Protein AF-A0A845FT85-F1 (afdb_monomer_lite)

Structure (mmCIF, N/CA/C/O backbone):
data_AF-A0A845FT85-F1
#
_entry.id   AF-A0A845FT85-F1
#
loop_
_atom_site.group_PDB
_atom_site.id
_atom_site.type_symbol
_atom_site.label_atom_id
_atom_site.label_alt_id
_atom_site.label_comp_id
_atom_site.label_asym_id
_atom_site.label_entity_id
_atom_site.label_seq_id
_atom_site.pdbx_PDB_ins_code
_atom_site.Cartn_x
_atom_site.Cartn_y
_atom_site.Cartn_z
_atom_site.occupancy
_atom_site.B_iso_or_equiv
_atom_site.auth_seq_id
_atom_site.auth_comp_id
_atom_site.auth_asym_id
_atom_site.auth_atom_id
_atom_site.pdbx_PDB_model_num
ATOM 1 N N . MET A 1 1 ? -8.563 2.461 32.418 1.00 58.47 1 MET A N 1
ATOM 2 C CA . MET A 1 1 ? -7.299 1.937 31.848 1.00 58.47 1 MET A CA 1
ATOM 3 C C . MET A 1 1 ? -7.488 1.559 30.377 1.00 58.47 1 MET A C 1
ATOM 5 O O . MET A 1 1 ? -6.599 1.816 29.573 1.00 58.47 1 MET A O 1
ATOM 9 N N . ASP A 1 2 ? -8.680 1.082 30.005 1.00 64.38 2 ASP A N 1
ATOM 10 C CA . ASP A 1 2 ? -9.027 0.646 28.642 1.00 64.38 2 ASP A CA 1
ATOM 11 C C . ASP A 1 2 ? -9.056 1.771 27.597 1.00 64.38 2 ASP A C 1
ATOM 13 O O . ASP A 1 2 ? -8.640 1.565 26.459 1.00 64.38 2 ASP A O 1
ATOM 17 N N . THR A 1 3 ? -9.427 2.997 27.983 1.00 73.50 3 THR A N 1
ATOM 18 C CA . THR A 1 3 ? -9.430 4.171 27.086 1.00 73.50 3 THR A CA 1
ATOM 19 C C . THR A 1 3 ? -8.034 4.555 26.588 1.00 73.50 3 THR A C 1
ATOM 21 O O . THR A 1 3 ? -7.868 4.944 25.433 1.00 73.50 3 THR A O 1
ATOM 24 N N . LEU A 1 4 ? -7.002 4.399 27.426 1.00 80.88 4 LEU A N 1
ATOM 25 C CA . LEU A 1 4 ? -5.611 4.662 27.044 1.00 80.88 4 LEU A CA 1
ATOM 26 C C . LEU A 1 4 ? -5.121 3.641 26.006 1.00 80.88 4 LEU A C 1
ATOM 28 O O . LEU A 1 4 ? -4.453 4.006 25.040 1.00 80.88 4 LEU A O 1
ATOM 32 N N . ILE A 1 5 ? -5.447 2.362 26.211 1.00 80.44 5 ILE A N 1
ATOM 33 C CA . ILE A 1 5 ? -5.058 1.270 25.311 1.00 80.44 5 ILE A CA 1
ATOM 34 C C . ILE A 1 5 ? -5.793 1.417 23.976 1.00 80.44 5 ILE A C 1
ATOM 36 O O . ILE A 1 5 ? -5.154 1.362 22.928 1.00 80.44 5 ILE A O 1
ATOM 40 N N . PHE A 1 6 ? -7.096 1.699 24.012 1.00 81.19 6 PHE A N 1
ATOM 41 C CA . PHE A 1 6 ? -7.907 1.962 22.826 1.00 81.19 6 PHE A CA 1
ATOM 42 C C . PHE A 1 6 ? -7.322 3.091 21.961 1.00 81.19 6 PHE A C 1
ATOM 44 O O . PHE A 1 6 ? -7.055 2.888 20.777 1.00 81.19 6 PHE A O 1
ATOM 51 N N . ASN A 1 7 ? -7.004 4.241 22.566 1.00 84.75 7 ASN A N 1
ATOM 52 C CA . ASN A 1 7 ? -6.406 5.370 21.847 1.00 84.75 7 ASN A CA 1
ATOM 53 C C . ASN A 1 7 ? -5.038 5.024 21.240 1.00 84.75 7 ASN A C 1
ATOM 55 O O . ASN A 1 7 ? -4.725 5.443 20.124 1.00 84.75 7 ASN A O 1
ATOM 59 N N . LYS A 1 8 ? -4.218 4.237 21.949 1.00 87.69 8 LYS A N 1
ATOM 60 C CA . LYS A 1 8 ? -2.929 3.773 21.420 1.00 87.69 8 LYS A CA 1
ATOM 61 C C . LYS A 1 8 ? -3.117 2.892 20.188 1.00 87.69 8 LYS A C 1
ATOM 63 O O . LYS A 1 8 ? -2.452 3.135 19.184 1.00 87.69 8 LYS A O 1
ATOM 68 N N . VAL A 1 9 ? -4.021 1.911 20.235 1.00 87.56 9 VAL A N 1
ATOM 69 C CA . VAL A 1 9 ? -4.276 1.018 19.093 1.00 87.56 9 VAL A CA 1
ATOM 70 C C . VAL A 1 9 ? -4.757 1.819 17.879 1.00 87.56 9 VAL A C 1
ATOM 72 O O . VAL A 1 9 ? -4.198 1.656 16.793 1.00 87.56 9 VAL A O 1
ATOM 75 N N . GLY A 1 10 ? -5.689 2.757 18.065 1.00 87.19 10 GLY A N 1
ATOM 76 C CA . GLY A 1 10 ? -6.172 3.614 16.979 1.00 87.19 10 GLY A CA 1
ATOM 77 C C . GLY A 1 10 ? -5.081 4.465 16.336 1.00 87.19 10 GLY A C 1
ATOM 78 O O . GLY A 1 10 ? -5.003 4.546 15.104 1.00 87.19 10 GLY A O 1
ATOM 79 N N . ASN A 1 11 ? -4.180 5.025 17.147 1.00 90.56 11 ASN A N 1
ATOM 80 C CA . ASN A 1 11 ? -3.021 5.771 16.661 1.00 90.56 11 ASN A CA 1
ATOM 81 C C . ASN A 1 11 ? -2.051 4.887 15.869 1.00 90.56 11 ASN A C 1
ATOM 83 O O . ASN A 1 11 ? -1.589 5.312 14.812 1.00 90.56 11 ASN A O 1
ATOM 87 N N . TYR A 1 12 ? -1.785 3.652 16.309 1.00 91.06 12 TYR A N 1
ATOM 88 C CA . TYR A 1 12 ? -0.941 2.716 15.556 1.00 91.06 12 TYR A CA 1
ATOM 89 C C . TYR A 1 12 ? -1.548 2.345 14.205 1.00 91.06 12 TYR A C 1
ATOM 91 O O . TYR A 1 12 ? -0.836 2.322 13.202 1.00 91.06 12 TYR A O 1
ATOM 99 N N . ILE A 1 13 ? -2.863 2.106 14.152 1.00 91.38 13 ILE A N 1
ATOM 100 C CA . ILE A 1 13 ? -3.544 1.834 12.883 1.00 91.38 13 ILE A CA 1
ATOM 101 C C . ILE A 1 13 ? -3.404 3.041 11.946 1.00 91.38 13 ILE A C 1
ATOM 103 O O . ILE A 1 13 ? -3.083 2.869 10.773 1.00 91.38 13 ILE A O 1
ATOM 107 N N . ASN A 1 14 ? -3.628 4.259 12.445 1.00 92.75 14 ASN A N 1
ATOM 108 C CA . ASN A 1 14 ? -3.509 5.472 11.634 1.00 92.75 14 ASN A CA 1
ATOM 109 C C . ASN A 1 14 ? -2.072 5.709 11.156 1.00 92.75 14 ASN A C 1
ATOM 111 O O . ASN A 1 14 ? -1.876 6.043 9.991 1.00 92.75 14 ASN A O 1
ATOM 115 N N . ALA A 1 15 ? -1.077 5.490 12.018 1.00 93.56 15 ALA A N 1
ATOM 116 C CA . ALA A 1 15 ? 0.334 5.615 11.670 1.00 93.56 15 ALA A CA 1
ATOM 117 C C . ALA A 1 15 ? 0.742 4.613 10.581 1.00 93.56 15 ALA A C 1
ATOM 119 O O . ALA A 1 15 ? 1.408 4.990 9.622 1.00 93.56 15 ALA A O 1
ATOM 120 N N . LEU A 1 16 ? 0.287 3.360 10.684 1.00 92.44 16 LEU A N 1
ATOM 121 C CA . LEU A 1 16 ? 0.531 2.333 9.671 1.00 92.44 16 LEU A CA 1
ATOM 122 C C . LEU A 1 16 ? -0.085 2.728 8.322 1.00 92.44 16 LEU A C 1
ATOM 124 O O . LEU A 1 16 ? 0.589 2.662 7.296 1.00 92.44 16 LEU A O 1
ATOM 128 N N . VAL A 1 17 ? -1.344 3.180 8.314 1.00 94.38 17 VAL A N 1
ATOM 129 C CA . VAL A 1 17 ? -2.008 3.642 7.084 1.00 94.38 17 VAL A CA 1
ATOM 130 C C . VAL A 1 17 ? -1.264 4.838 6.486 1.00 94.38 17 VAL A C 1
ATOM 132 O O . VAL A 1 17 ? -0.963 4.825 5.296 1.00 94.38 17 VAL A O 1
ATOM 135 N N . ALA A 1 18 ? -0.923 5.842 7.298 1.00 94.56 18 ALA A N 1
ATOM 136 C CA . ALA A 1 18 ? -0.187 7.022 6.850 1.00 94.56 18 ALA A CA 1
ATOM 137 C C . ALA A 1 18 ? 1.183 6.655 6.268 1.00 94.56 18 ALA A C 1
ATOM 139 O O . ALA A 1 18 ? 1.562 7.178 5.225 1.00 94.56 18 ALA A O 1
ATOM 140 N N . PHE A 1 19 ? 1.899 5.718 6.890 1.00 93.50 19 PHE A N 1
ATOM 141 C CA . PHE A 1 19 ? 3.179 5.228 6.393 1.00 93.50 19 PHE A CA 1
ATOM 142 C C . PHE A 1 19 ? 3.056 4.591 5.002 1.00 93.50 19 PHE A C 1
ATOM 144 O O . PHE A 1 19 ? 3.849 4.903 4.118 1.00 93.50 19 PHE A O 1
ATOM 151 N N . ILE A 1 20 ? 2.035 3.756 4.777 1.00 93.75 20 ILE A N 1
ATOM 152 C CA . ILE A 1 20 ? 1.787 3.135 3.464 1.00 93.75 20 ILE A CA 1
ATOM 153 C C . ILE A 1 20 ? 1.417 4.189 2.416 1.00 93.75 20 ILE A C 1
ATOM 155 O O . ILE A 1 20 ? 1.940 4.155 1.305 1.00 93.75 20 ILE A O 1
ATOM 159 N N . VAL A 1 21 ? 0.564 5.153 2.773 1.00 94.06 21 VAL A N 1
ATOM 160 C CA . VAL A 1 21 ? 0.190 6.264 1.883 1.00 94.06 21 VAL A CA 1
ATOM 161 C C . VAL A 1 21 ? 1.415 7.093 1.499 1.00 94.06 21 VAL A C 1
ATOM 163 O O . VAL A 1 21 ? 1.634 7.347 0.316 1.00 94.06 21 VAL A O 1
ATOM 166 N N . LEU A 1 22 ? 2.238 7.480 2.476 1.00 94.38 22 LEU A N 1
ATOM 167 C CA . LEU A 1 22 ? 3.450 8.263 2.243 1.00 94.38 22 LEU A CA 1
ATOM 168 C C . LEU A 1 22 ? 4.457 7.505 1.380 1.00 94.38 22 LEU A C 1
ATOM 170 O O . LEU A 1 22 ? 5.020 8.102 0.469 1.00 94.38 22 LEU A O 1
ATOM 174 N N . GLN A 1 23 ? 4.650 6.204 1.607 1.00 92.06 23 GLN A N 1
ATOM 175 C CA . GLN A 1 23 ? 5.518 5.393 0.754 1.00 92.06 23 GLN A CA 1
ATOM 176 C C . GLN A 1 23 ? 5.006 5.304 -0.686 1.00 92.06 23 GLN A C 1
ATOM 178 O O . GLN A 1 23 ? 5.787 5.490 -1.617 1.00 92.06 23 GLN A O 1
ATOM 183 N N . GLY A 1 24 ? 3.706 5.068 -0.881 1.00 91.06 24 GLY A N 1
ATOM 184 C CA . GLY A 1 24 ? 3.118 5.003 -2.220 1.00 91.06 24 GLY A CA 1
ATOM 185 C C . GLY A 1 24 ? 3.237 6.330 -2.975 1.00 91.06 24 GLY A C 1
ATOM 186 O O . GLY A 1 24 ? 3.628 6.346 -4.141 1.00 91.06 24 GLY A O 1
ATOM 187 N N . LEU A 1 25 ? 2.973 7.452 -2.297 1.00 91.62 25 LEU A N 1
ATOM 188 C CA . LEU A 1 25 ? 3.129 8.794 -2.864 1.00 91.62 25 LEU A CA 1
ATOM 189 C C . LEU A 1 25 ? 4.592 9.137 -3.158 1.00 91.62 25 LEU A C 1
ATOM 191 O O . LEU A 1 25 ? 4.888 9.647 -4.236 1.00 91.62 25 LEU A O 1
ATOM 195 N N . ALA A 1 26 ? 5.506 8.839 -2.231 1.00 91.00 26 ALA A N 1
ATOM 196 C CA . ALA A 1 26 ? 6.934 9.078 -2.415 1.00 91.00 26 ALA A CA 1
ATOM 197 C C . ALA A 1 26 ? 7.477 8.283 -3.606 1.00 91.00 26 ALA A C 1
ATOM 199 O O . ALA A 1 26 ? 8.206 8.837 -4.427 1.00 91.00 26 ALA A O 1
ATOM 200 N N . TYR A 1 27 ? 7.070 7.018 -3.747 1.00 90.88 27 TYR A N 1
ATOM 201 C CA . TYR A 1 27 ? 7.434 6.208 -4.903 1.00 90.88 27 TYR A CA 1
ATOM 202 C C . TYR A 1 27 ? 6.891 6.797 -6.205 1.00 90.88 27 TYR A C 1
ATOM 204 O O . TYR A 1 27 ? 7.659 6.989 -7.142 1.00 90.88 27 TYR A O 1
ATOM 212 N N . ALA A 1 28 ? 5.596 7.120 -6.265 1.00 89.12 28 ALA A N 1
ATOM 213 C CA . ALA A 1 28 ? 4.984 7.682 -7.468 1.00 89.12 28 ALA A CA 1
ATOM 214 C C . ALA A 1 28 ? 5.649 9.006 -7.884 1.00 89.12 28 ALA A C 1
ATOM 216 O O . ALA A 1 28 ? 5.937 9.214 -9.062 1.00 89.12 28 ALA A O 1
ATOM 217 N N . PHE A 1 29 ? 5.956 9.871 -6.912 1.00 89.44 29 PHE A N 1
ATOM 218 C CA . PHE A 1 29 ? 6.690 11.107 -7.156 1.00 89.44 29 PHE A CA 1
ATOM 219 C C . PHE A 1 29 ? 8.103 10.835 -7.678 1.00 89.44 29 PHE A C 1
ATOM 221 O O . PHE A 1 29 ? 8.510 11.422 -8.678 1.00 89.44 29 PHE A O 1
ATOM 228 N N . TYR A 1 30 ? 8.854 9.934 -7.041 1.00 89.12 30 TYR A N 1
ATOM 229 C CA . TYR A 1 30 ? 10.233 9.643 -7.432 1.00 89.12 30 TYR A CA 1
ATOM 230 C C . TYR A 1 30 ? 10.313 8.956 -8.800 1.00 89.12 30 TYR A C 1
ATOM 232 O O . TYR A 1 30 ? 11.134 9.331 -9.631 1.00 89.12 30 TYR A O 1
ATOM 240 N N . PHE A 1 31 ? 9.410 8.013 -9.076 1.00 86.62 31 PHE A N 1
ATOM 241 C CA . PHE A 1 31 ? 9.292 7.345 -10.371 1.00 86.62 31 PHE A CA 1
ATOM 242 C C . PHE A 1 31 ? 8.946 8.319 -11.507 1.00 86.62 31 PHE A C 1
ATOM 244 O O . PHE A 1 31 ? 9.466 8.180 -12.614 1.00 86.62 31 PHE A O 1
ATOM 251 N N . GLY A 1 32 ? 8.100 9.320 -11.240 1.00 84.31 32 GLY A N 1
ATOM 252 C CA . GLY A 1 32 ? 7.719 10.330 -12.231 1.00 84.31 32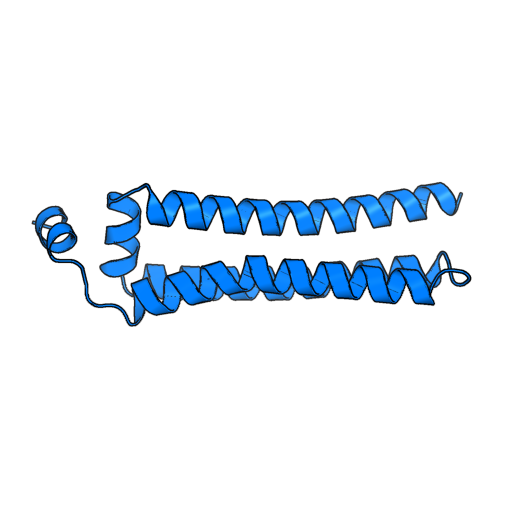 GLY A CA 1
ATOM 253 C C . GLY A 1 32 ? 8.725 11.473 -12.415 1.00 84.31 32 GLY A C 1
ATOM 254 O O . GLY A 1 32 ? 8.774 12.061 -13.491 1.00 84.31 32 GLY A O 1
ATOM 255 N N . SER A 1 33 ? 9.518 11.806 -11.392 1.00 86.44 33 SER A N 1
ATOM 256 C CA . SER A 1 33 ? 10.424 12.971 -11.410 1.00 86.44 33 SER A CA 1
ATOM 257 C C . SER A 1 33 ? 11.897 12.630 -11.649 1.00 86.44 33 SER A C 1
ATOM 259 O O . SER A 1 33 ? 12.644 13.479 -12.133 1.00 86.44 33 SER A O 1
ATOM 261 N N . ASN A 1 34 ? 12.337 11.409 -11.331 1.00 88.12 34 ASN A N 1
ATOM 262 C CA . ASN A 1 34 ? 13.723 10.988 -11.497 1.00 88.12 34 ASN A CA 1
ATOM 263 C C . ASN A 1 34 ? 13.891 10.117 -12.749 1.00 88.12 34 ASN A C 1
ATOM 265 O O . ASN A 1 34 ? 13.549 8.934 -12.759 1.00 88.12 34 ASN A O 1
ATOM 269 N N . THR A 1 35 ? 14.478 10.701 -13.793 1.00 85.31 35 THR A N 1
ATOM 270 C CA . THR A 1 35 ? 14.728 10.034 -15.080 1.00 85.31 35 THR A CA 1
ATOM 271 C C . THR A 1 35 ? 15.663 8.833 -14.962 1.00 85.31 35 THR A C 1
ATOM 273 O O . THR A 1 35 ? 15.419 7.818 -15.607 1.00 85.31 35 THR A O 1
ATOM 276 N N . VAL A 1 36 ? 16.694 8.901 -14.113 1.00 86.56 36 VAL A N 1
ATOM 277 C CA . VAL A 1 36 ? 17.653 7.802 -13.913 1.00 86.56 36 VAL A CA 1
ATOM 278 C C . VAL A 1 36 ? 16.962 6.598 -13.283 1.00 86.56 36 VAL A C 1
ATOM 280 O O . VAL A 1 36 ? 17.099 5.479 -13.771 1.00 86.56 36 VAL A O 1
ATOM 283 N N . PHE A 1 37 ? 16.180 6.823 -12.224 1.00 85.81 37 PHE A N 1
ATOM 284 C CA . PHE A 1 37 ? 15.429 5.754 -11.571 1.00 85.81 37 PHE A CA 1
ATOM 285 C C . PHE A 1 37 ? 14.362 5.167 -12.496 1.00 85.81 37 PHE A C 1
ATOM 287 O O . PHE A 1 37 ? 14.244 3.949 -12.596 1.00 85.81 37 PHE A O 1
ATOM 294 N N . ASN A 1 38 ? 13.630 6.020 -13.215 1.00 84.44 38 ASN A N 1
ATOM 295 C CA . ASN A 1 38 ? 12.648 5.594 -14.207 1.00 84.44 38 ASN A CA 1
ATOM 296 C C . ASN A 1 38 ? 13.292 4.668 -15.258 1.00 84.44 38 ASN A C 1
ATOM 298 O O . ASN A 1 38 ? 12.843 3.537 -15.448 1.00 84.44 38 ASN A O 1
ATOM 302 N N . CYS A 1 39 ? 14.4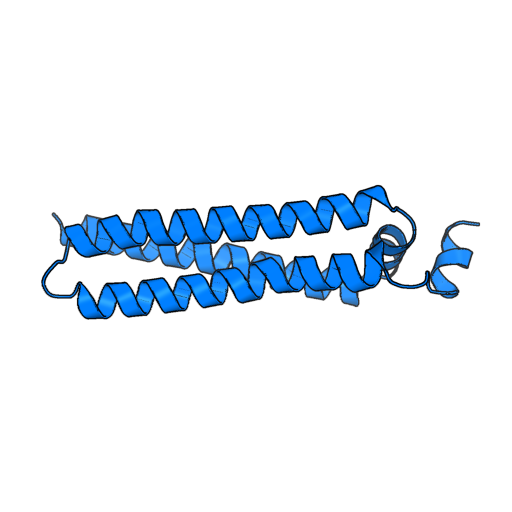22 5.079 -15.842 1.00 85.19 39 CYS A N 1
ATOM 303 C CA . CYS A 1 39 ? 15.163 4.245 -16.783 1.00 85.19 39 CYS A CA 1
ATOM 304 C C . CYS A 1 39 ? 15.684 2.950 -16.157 1.00 85.19 39 CYS A C 1
ATOM 306 O O . CYS A 1 39 ? 15.590 1.900 -16.786 1.00 85.19 39 CYS A O 1
ATOM 308 N N . ALA A 1 40 ? 16.185 2.983 -14.920 1.00 86.00 40 ALA A N 1
ATOM 309 C CA . ALA A 1 40 ? 16.628 1.776 -14.226 1.00 86.00 40 ALA A CA 1
ATOM 310 C C . ALA A 1 40 ? 15.487 0.761 -14.055 1.00 86.00 40 ALA A C 1
ATOM 312 O O . ALA A 1 40 ? 15.705 -0.435 -14.243 1.00 86.00 40 ALA A O 1
ATOM 313 N N . VAL A 1 41 ? 14.271 1.232 -13.755 1.00 85.50 41 VAL A N 1
ATOM 314 C CA . VAL A 1 41 ? 13.076 0.380 -13.664 1.00 85.50 41 VAL A CA 1
ATOM 315 C C . VAL A 1 41 ? 12.718 -0.232 -15.024 1.00 85.50 41 VAL A C 1
ATOM 317 O O . VAL A 1 41 ? 12.370 -1.404 -15.065 1.00 85.50 41 VAL A O 1
ATOM 320 N N . HIS A 1 42 ? 12.844 0.503 -16.132 1.00 83.50 42 HIS A N 1
ATOM 321 C CA . HIS A 1 42 ? 12.561 -0.030 -17.475 1.00 83.50 42 HIS A CA 1
ATOM 322 C C . HIS A 1 42 ? 13.644 -0.975 -18.021 1.00 83.50 42 HIS A C 1
ATOM 324 O O . HIS A 1 42 ? 13.341 -1.902 -18.768 1.00 83.50 42 HIS A O 1
ATOM 330 N N . VAL A 1 43 ? 14.916 -0.727 -17.704 1.00 83.06 43 VAL A N 1
ATOM 331 C CA . VAL A 1 43 ? 16.047 -1.479 -18.274 1.00 83.06 43 VAL A CA 1
ATOM 332 C C . VAL A 1 43 ? 16.345 -2.743 -17.462 1.00 83.06 43 VAL A C 1
ATOM 334 O O . VAL A 1 43 ? 16.711 -3.775 -18.025 1.00 83.06 43 VAL A O 1
ATOM 337 N N . SER A 1 44 ? 16.177 -2.697 -16.138 1.00 81.81 44 SER A N 1
ATOM 338 C CA . SER A 1 44 ? 16.472 -3.828 -15.259 1.00 81.81 44 SER A CA 1
ATOM 339 C C . SER A 1 44 ? 15.220 -4.657 -14.972 1.00 81.81 44 SER A C 1
ATOM 341 O O . SER A 1 44 ? 14.440 -4.341 -14.072 1.00 81.81 44 SER A O 1
ATOM 343 N N . LYS A 1 45 ? 15.065 -5.775 -15.698 1.00 69.88 45 LYS A N 1
ATOM 344 C CA . LYS A 1 45 ? 13.936 -6.717 -15.539 1.00 69.88 45 LYS A CA 1
ATOM 345 C C . LYS A 1 45 ? 13.703 -7.133 -14.082 1.00 69.88 45 LYS A C 1
ATOM 347 O O . LYS A 1 45 ? 12.586 -7.047 -13.580 1.00 69.88 45 LYS A O 1
ATOM 352 N N . TYR A 1 46 ? 14.769 -7.513 -13.376 1.00 83.88 46 TYR A N 1
ATOM 353 C CA . TYR A 1 46 ? 14.666 -7.968 -11.987 1.00 83.88 46 TYR A CA 1
ATOM 354 C C . TYR A 1 46 ? 14.278 -6.849 -11.016 1.00 83.88 46 TYR A C 1
ATOM 356 O O . TYR A 1 46 ? 13.639 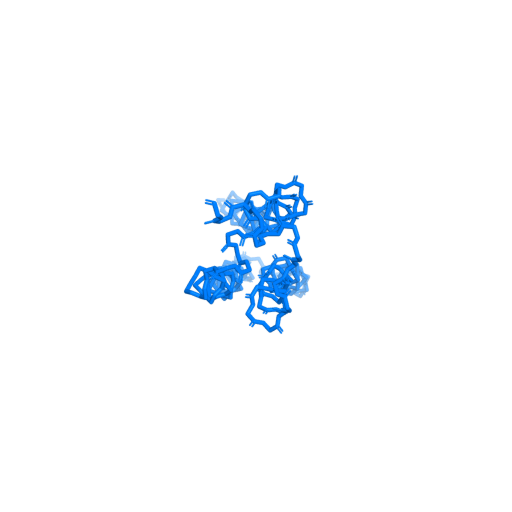-7.118 -9.998 1.00 83.88 46 TYR A O 1
ATOM 364 N N . LEU A 1 47 ? 14.637 -5.594 -11.309 1.00 85.25 47 LEU A N 1
ATOM 365 C CA . LEU A 1 47 ? 14.332 -4.467 -10.431 1.00 85.25 47 LEU A CA 1
ATOM 366 C C . LEU A 1 47 ? 12.829 -4.169 -10.419 1.00 85.25 47 LEU A C 1
ATOM 368 O O . LEU A 1 47 ? 12.245 -4.045 -9.343 1.00 85.25 47 LEU A O 1
ATOM 372 N N . ALA A 1 48 ? 12.200 -4.095 -11.595 1.00 85.00 48 ALA A N 1
ATOM 373 C CA . ALA A 1 48 ? 10.767 -3.833 -11.714 1.00 85.00 48 ALA A CA 1
ATOM 374 C C . ALA A 1 48 ? 9.913 -4.959 -11.112 1.00 85.00 48 ALA A C 1
ATOM 376 O O . ALA A 1 48 ? 8.965 -4.686 -10.372 1.00 85.00 48 ALA A O 1
ATOM 377 N N . GLU A 1 49 ? 10.269 -6.221 -11.371 1.00 85.44 49 GLU A N 1
ATOM 378 C CA . GLU A 1 49 ? 9.579 -7.385 -10.800 1.00 85.44 49 GLU A CA 1
ATOM 379 C C . GLU A 1 49 ? 9.676 -7.401 -9.268 1.00 85.44 49 GLU A C 1
ATOM 381 O O . GLU A 1 49 ? 8.661 -7.527 -8.579 1.00 85.44 49 GLU A O 1
ATOM 386 N N . THR A 1 50 ? 10.882 -7.191 -8.725 1.00 89.69 50 THR A N 1
ATOM 387 C CA . THR A 1 50 ? 11.113 -7.195 -7.272 1.00 89.69 50 THR A CA 1
ATOM 388 C C . THR A 1 50 ? 10.397 -6.033 -6.586 1.00 89.69 50 THR A C 1
ATOM 390 O O . THR A 1 50 ? 9.773 -6.232 -5.545 1.00 89.69 50 THR A O 1
ATOM 393 N N . LEU A 1 51 ? 10.427 -4.828 -7.170 1.00 89.00 51 LEU A N 1
ATOM 394 C CA . LEU A 1 51 ? 9.694 -3.668 -6.650 1.00 89.00 51 LEU A CA 1
ATOM 395 C C . LEU A 1 51 ? 8.180 -3.910 -6.645 1.00 89.00 51 LEU A C 1
ATOM 397 O O . LEU A 1 51 ? 7.517 -3.628 -5.649 1.00 89.00 51 LEU A O 1
ATOM 401 N N . SER A 1 52 ? 7.636 -4.481 -7.721 1.00 88.69 52 SER A N 1
ATOM 402 C CA . SER A 1 52 ? 6.207 -4.803 -7.816 1.00 88.69 52 SER A CA 1
ATOM 403 C C . SER A 1 52 ? 5.791 -5.820 -6.748 1.00 88.69 52 SER A C 1
ATOM 405 O O . SER A 1 52 ? 4.792 -5.625 -6.050 1.00 88.69 52 SER A O 1
ATOM 407 N N . ALA A 1 53 ? 6.589 -6.878 -6.564 1.00 90.75 53 ALA A N 1
ATOM 408 C CA . ALA A 1 53 ? 6.371 -7.876 -5.522 1.00 90.75 53 ALA A CA 1
ATOM 409 C C . ALA A 1 53 ? 6.487 -7.278 -4.109 1.00 90.75 53 ALA A C 1
ATOM 411 O O . ALA A 1 53 ? 5.690 -7.614 -3.231 1.00 90.75 53 ALA A O 1
ATOM 412 N N . LEU A 1 54 ? 7.430 -6.356 -3.891 1.00 91.94 54 LEU A N 1
ATOM 413 C CA . LEU A 1 54 ? 7.602 -5.657 -2.618 1.00 91.94 54 LEU A CA 1
ATOM 414 C C . LEU A 1 54 ? 6.369 -4.811 -2.276 1.00 91.94 54 LEU A C 1
ATOM 416 O O . LEU A 1 54 ? 5.864 -4.901 -1.159 1.00 91.94 54 LEU A O 1
ATOM 420 N N . PHE A 1 55 ? 5.843 -4.032 -3.225 1.00 91.38 55 PHE A N 1
ATOM 421 C CA . PHE A 1 55 ? 4.632 -3.236 -3.004 1.00 91.38 55 PHE A CA 1
ATOM 422 C C . PHE A 1 55 ? 3.406 -4.108 -2.725 1.00 91.38 55 PHE A C 1
ATOM 424 O O . PHE A 1 55 ? 2.623 -3.804 -1.822 1.00 91.38 55 PHE A O 1
ATOM 431 N N . LEU A 1 56 ? 3.280 -5.240 -3.424 1.00 92.56 56 LEU A N 1
ATOM 432 C CA . LEU A 1 56 ? 2.241 -6.226 -3.136 1.00 92.56 56 LEU A CA 1
ATOM 433 C C . LEU A 1 56 ? 2.377 -6.786 -1.712 1.00 92.56 56 LEU A C 1
ATOM 435 O O . LEU A 1 56 ? 1.392 -6.851 -0.975 1.00 92.56 56 LEU A O 1
ATOM 439 N N . LEU A 1 57 ? 3.594 -7.145 -1.294 1.00 93.56 57 LEU A N 1
ATOM 440 C CA . LEU A 1 57 ? 3.868 -7.639 0.054 1.00 93.56 57 LEU A CA 1
ATOM 441 C C . LEU A 1 57 ? 3.543 -6.585 1.121 1.00 93.56 57 LEU A C 1
ATOM 443 O O . LEU A 1 57 ? 2.895 -6.905 2.118 1.00 93.56 57 LEU A O 1
ATOM 447 N N . VAL A 1 58 ? 3.928 -5.325 0.903 1.00 92.38 58 VAL A N 1
ATOM 448 C CA . VAL A 1 58 ? 3.607 -4.204 1.801 1.00 92.38 58 VAL A CA 1
ATOM 449 C C . VAL A 1 58 ? 2.095 -4.006 1.906 1.00 92.38 58 VAL A C 1
ATOM 451 O O . VAL A 1 58 ? 1.583 -3.831 3.013 1.00 92.38 58 VAL A O 1
ATOM 454 N N . ALA A 1 59 ? 1.356 -4.101 0.797 1.00 92.31 59 ALA A N 1
ATOM 455 C CA . ALA A 1 59 ? -0.103 -4.031 0.813 1.00 92.31 59 ALA A CA 1
ATOM 456 C C . ALA A 1 59 ? -0.711 -5.175 1.644 1.00 92.31 59 ALA A C 1
ATOM 458 O O . ALA A 1 59 ? -1.557 -4.928 2.505 1.00 92.31 59 ALA A O 1
ATOM 459 N N . LEU A 1 60 ? -0.250 -6.416 1.450 1.00 94.12 60 LEU A N 1
ATOM 460 C CA . LEU A 1 60 ? -0.723 -7.581 2.206 1.00 94.12 60 LEU A CA 1
ATOM 461 C C . LEU A 1 60 ? -0.437 -7.452 3.708 1.00 94.12 60 LEU A C 1
ATOM 463 O O . LEU A 1 60 ? -1.343 -7.647 4.524 1.00 94.12 60 LEU A O 1
ATOM 467 N N . LEU A 1 61 ? 0.789 -7.072 4.076 1.00 94.00 61 LEU A N 1
ATOM 468 C CA . LEU A 1 61 ? 1.182 -6.833 5.467 1.00 94.00 61 LEU A CA 1
ATOM 469 C C . LEU A 1 61 ? 0.386 -5.683 6.085 1.00 94.00 61 LEU A C 1
ATOM 471 O O . LEU A 1 61 ? -0.054 -5.784 7.230 1.00 94.00 61 LEU A O 1
ATOM 475 N N . GLY A 1 62 ? 0.134 -4.620 5.321 1.00 92.00 62 GLY A N 1
ATOM 476 C CA . GLY A 1 62 ? -0.682 -3.496 5.754 1.00 92.00 62 GLY A CA 1
ATOM 477 C C . GLY A 1 62 ? -2.128 -3.901 6.036 1.00 92.00 62 GLY A C 1
ATOM 478 O O . GLY A 1 62 ? -2.667 -3.593 7.099 1.00 92.00 62 GLY A O 1
ATOM 479 N N . VAL A 1 63 ? -2.752 -4.654 5.125 1.00 94.50 63 VAL A N 1
ATOM 480 C CA . VAL A 1 63 ? -4.109 -5.187 5.316 1.00 94.50 63 VAL A CA 1
ATOM 481 C C . VAL A 1 63 ? -4.165 -6.105 6.531 1.00 94.50 63 VAL A C 1
ATOM 483 O O . VAL A 1 63 ? -5.102 -6.009 7.329 1.00 94.50 63 VAL A O 1
ATOM 486 N N . TYR A 1 64 ? -3.175 -6.985 6.689 1.00 94.69 64 TYR A N 1
ATOM 487 C CA . TYR A 1 64 ? -3.080 -7.870 7.844 1.00 94.69 64 TYR A CA 1
ATOM 488 C C . TYR A 1 64 ? -2.952 -7.076 9.151 1.00 94.69 64 TYR A C 1
ATOM 490 O O . TYR A 1 64 ? -3.734 -7.305 10.074 1.00 94.69 64 TYR A O 1
ATOM 498 N N . GLY A 1 65 ? -2.051 -6.091 9.207 1.00 92.12 65 GLY A N 1
ATOM 499 C CA . GLY A 1 65 ? -1.836 -5.235 10.375 1.00 92.12 65 GLY A CA 1
ATOM 500 C C . GLY A 1 65 ? -3.088 -4.451 10.771 1.00 92.12 65 GLY A C 1
ATOM 501 O O . GLY A 1 65 ? -3.516 -4.508 11.924 1.00 92.12 65 GLY A O 1
ATOM 502 N N . VAL A 1 66 ? -3.748 -3.796 9.808 1.00 93.75 66 VAL A N 1
ATOM 503 C CA . VAL A 1 66 ? -5.006 -3.068 10.053 1.00 93.75 66 VAL A CA 1
ATOM 504 C C . VAL A 1 66 ? -6.114 -4.015 10.524 1.00 93.75 66 VAL A C 1
ATOM 506 O O . VAL A 1 66 ? -6.874 -3.666 11.426 1.00 93.75 66 VAL A O 1
ATOM 509 N N . ARG A 1 67 ? -6.211 -5.230 9.964 1.00 93.00 67 ARG A N 1
ATOM 510 C CA . ARG A 1 67 ? -7.196 -6.232 10.409 1.00 93.00 67 ARG A CA 1
ATOM 511 C C . ARG A 1 67 ? -6.922 -6.740 11.819 1.00 93.00 67 ARG A C 1
ATOM 513 O O . ARG A 1 67 ? -7.870 -6.863 12.592 1.00 93.00 67 ARG A O 1
ATOM 520 N N . ALA A 1 68 ? -5.673 -7.060 12.145 1.00 90.69 68 ALA A N 1
ATOM 521 C CA . ALA A 1 68 ? -5.295 -7.567 13.459 1.00 90.69 68 ALA A CA 1
ATOM 522 C C . ALA A 1 68 ? -5.590 -6.527 14.549 1.00 90.69 68 ALA A C 1
ATOM 524 O O . ALA A 1 68 ? -6.288 -6.825 15.516 1.00 90.69 68 ALA A O 1
ATOM 525 N N . LEU A 1 69 ? -5.158 -5.282 14.338 1.00 89.88 69 LEU A N 1
ATOM 526 C CA . LEU A 1 69 ? -5.389 -4.186 15.279 1.00 89.88 69 LEU A CA 1
ATOM 527 C C . LEU A 1 69 ? -6.868 -3.772 15.346 1.00 89.88 69 LEU A C 1
ATOM 529 O O . LEU A 1 69 ? -7.388 -3.540 16.433 1.00 89.88 69 LEU A O 1
ATOM 533 N N . GLY A 1 70 ? -7.584 -3.764 14.218 1.00 87.62 70 GLY A N 1
ATOM 534 C CA . GLY A 1 70 ? -9.020 -3.466 14.197 1.00 87.62 70 GLY A CA 1
ATOM 535 C C . GLY A 1 70 ? -9.873 -4.517 14.920 1.00 87.62 70 GLY A C 1
ATOM 536 O O . GLY A 1 70 ? -10.905 -4.184 15.500 1.00 87.62 70 GLY A O 1
ATOM 537 N N . ARG A 1 71 ? -9.441 -5.790 14.941 1.00 87.62 71 ARG A N 1
ATOM 538 C CA . ARG A 1 71 ? -10.067 -6.820 15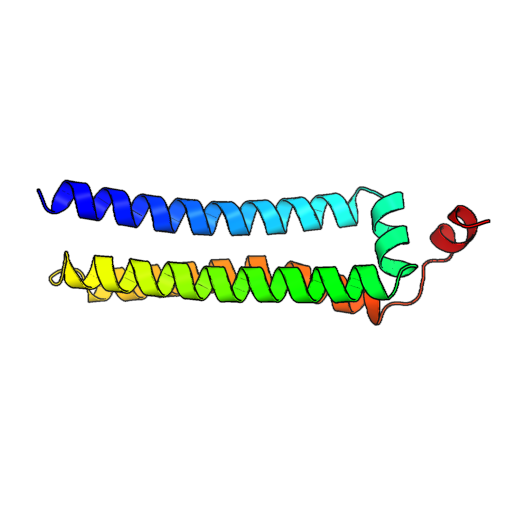.792 1.00 87.62 71 ARG A CA 1
ATOM 539 C C . ARG A 1 71 ? -9.867 -6.508 17.272 1.00 87.62 71 ARG A C 1
ATOM 541 O O . ARG A 1 71 ? -10.816 -6.643 18.032 1.00 87.62 71 ARG A O 1
ATOM 548 N N . ILE A 1 72 ? -8.670 -6.070 17.662 1.00 86.69 72 ILE A N 1
ATOM 549 C CA . ILE A 1 72 ? -8.361 -5.699 19.049 1.00 86.69 72 ILE A CA 1
ATOM 550 C C . ILE A 1 72 ? -9.210 -4.494 19.487 1.00 86.69 72 ILE A C 1
ATOM 552 O O . ILE A 1 72 ? -9.833 -4.555 20.545 1.00 86.69 72 ILE A O 1
ATOM 556 N N . GLU A 1 73 ? -9.324 -3.450 18.657 1.00 84.81 73 GLU A N 1
ATOM 557 C CA . GLU A 1 73 ? -10.211 -2.301 18.922 1.00 84.81 73 GLU A CA 1
ATOM 558 C C . GLU A 1 73 ? -11.672 -2.716 19.126 1.00 84.81 73 GLU A C 1
ATOM 560 O O . GLU A 1 73 ? -12.320 -2.254 20.063 1.00 84.81 73 GLU A O 1
ATOM 565 N N . ALA A 1 74 ? -12.194 -3.600 18.271 1.00 83.38 74 ALA A N 1
ATOM 566 C CA . ALA A 1 74 ? -13.583 -4.046 18.358 1.00 83.38 74 ALA A CA 1
ATOM 567 C C . ALA A 1 74 ? -13.869 -4.885 19.617 1.00 83.38 74 ALA A C 1
ATOM 569 O O . ALA A 1 74 ? -14.999 -4.872 20.100 1.00 83.38 74 ALA A O 1
ATOM 570 N N . THR A 1 75 ? -12.869 -5.600 20.141 1.00 84.94 75 THR A N 1
ATOM 571 C CA . THR A 1 75 ? -12.979 -6.345 21.405 1.00 84.94 75 THR A CA 1
ATOM 572 C C . THR A 1 75 ? -12.912 -5.416 22.619 1.00 84.94 75 THR A C 1
ATOM 574 O O . THR A 1 75 ? -13.616 -5.647 23.595 1.00 84.94 75 THR A O 1
ATOM 577 N N . LEU A 1 76 ? -12.095 -4.358 22.559 1.00 83.94 76 LEU A N 1
ATOM 578 C CA . LEU A 1 76 ? -11.947 -3.372 23.639 1.00 83.94 76 LEU A CA 1
ATOM 579 C C . LEU A 1 76 ? -13.160 -2.435 23.772 1.00 83.94 76 LEU A C 1
ATOM 581 O O . LEU A 1 76 ? -13.445 -1.968 24.869 1.00 83.94 76 LEU A O 1
ATOM 585 N N . ALA A 1 77 ? -13.864 -2.150 22.672 1.00 83.06 77 ALA A N 1
ATOM 586 C CA . ALA A 1 77 ? -15.009 -1.237 22.643 1.00 83.06 77 ALA A CA 1
ATOM 587 C C . ALA A 1 77 ? -16.205 -1.847 21.875 1.00 83.06 77 ALA A C 1
ATOM 589 O O . ALA A 1 77 ? -16.526 -1.406 20.762 1.00 83.06 77 ALA A O 1
ATOM 590 N N . PRO A 1 78 ? -16.887 -2.861 22.446 1.00 82.56 78 PRO A N 1
ATOM 591 C CA . PRO A 1 78 ? -17.959 -3.589 21.763 1.00 82.56 78 PRO A CA 1
ATOM 592 C C . PRO A 1 78 ? -19.165 -2.702 21.416 1.00 82.56 78 PRO A C 1
ATOM 594 O O . PRO A 1 78 ? -19.788 -2.904 20.374 1.00 82.56 78 PRO A O 1
ATOM 597 N N . GLU A 1 79 ? -19.441 -1.675 22.226 1.00 86.50 79 GLU A N 1
ATOM 598 C CA . GLU A 1 79 ? -20.516 -0.689 22.017 1.00 86.50 79 GLU A CA 1
ATOM 599 C C . GLU A 1 79 ? -20.403 0.031 20.662 1.00 86.50 79 GLU A C 1
ATOM 601 O O . GLU A 1 79 ? -21.407 0.328 20.016 1.00 86.50 79 GLU A O 1
ATOM 606 N N . TYR A 1 80 ? -19.174 0.242 20.179 1.00 84.75 80 TYR A N 1
ATOM 607 C CA . TYR A 1 80 ? -18.886 0.926 18.915 1.00 84.75 80 TYR A CA 1
ATOM 608 C C . TYR A 1 80 ? -18.427 -0.027 17.805 1.00 84.75 80 TYR A C 1
ATOM 610 O O . TYR A 1 80 ? -18.013 0.425 16.732 1.00 84.75 80 TYR A O 1
ATOM 618 N N . ALA A 1 81 ? -18.518 -1.347 18.006 1.00 82.88 81 ALA A N 1
ATOM 619 C CA . ALA A 1 81 ? -17.966 -2.345 17.088 1.00 82.88 81 ALA A CA 1
ATOM 620 C C . ALA A 1 81 ? -18.477 -2.198 15.642 1.00 82.88 81 ALA A C 1
ATOM 622 O O . ALA A 1 81 ? -17.735 -2.446 14.688 1.00 82.88 81 ALA A O 1
ATOM 623 N N . GLY A 1 82 ? -19.728 -1.765 15.452 1.00 86.00 82 GLY A N 1
ATOM 624 C CA . GLY A 1 82 ? -20.292 -1.501 14.125 1.00 86.00 82 GLY A CA 1
ATOM 625 C C . GLY A 1 82 ? -19.577 -0.366 13.381 1.00 86.00 82 GLY A C 1
ATOM 626 O O . GLY A 1 82 ? -19.241 -0.511 12.202 1.00 86.00 82 GLY A O 1
ATOM 627 N N . ILE A 1 83 ? -19.302 0.739 14.078 1.00 87.25 83 ILE A N 1
ATOM 628 C CA . ILE A 1 83 ? -18.598 1.908 13.533 1.00 87.25 83 ILE A CA 1
ATOM 629 C C . ILE A 1 83 ? -17.129 1.556 13.291 1.00 87.25 83 ILE A C 1
ATOM 631 O O . ILE A 1 83 ? -16.621 1.780 12.191 1.00 87.25 83 ILE A O 1
ATOM 635 N N . LEU A 1 84 ? -16.478 0.920 14.269 1.00 86.44 84 LEU A N 1
ATOM 636 C CA . LEU A 1 84 ? -15.078 0.507 14.175 1.00 86.44 84 LEU A CA 1
ATOM 637 C C . LEU A 1 84 ? -14.845 -0.414 12.977 1.00 86.44 84 LEU A C 1
ATOM 639 O O . LEU A 1 84 ? -13.948 -0.161 12.183 1.00 86.44 84 LEU A O 1
ATOM 643 N N . ARG A 1 85 ? -15.720 -1.401 12.737 1.00 87.19 85 ARG A N 1
ATOM 644 C CA . ARG A 1 85 ? -15.626 -2.275 11.553 1.00 87.19 85 ARG A CA 1
ATOM 645 C C . ARG A 1 85 ? -15.690 -1.506 10.233 1.00 87.19 85 ARG A C 1
ATOM 647 O O . ARG A 1 85 ? -14.960 -1.853 9.302 1.00 87.19 85 ARG A O 1
ATOM 654 N N . ARG A 1 86 ? -16.558 -0.493 10.117 1.00 89.94 86 ARG A N 1
ATOM 655 C CA . ARG A 1 86 ? -16.636 0.352 8.909 1.00 89.94 86 ARG A CA 1
ATOM 656 C C . ARG A 1 86 ? -15.363 1.180 8.743 1.00 89.94 86 ARG A C 1
ATOM 658 O O . ARG A 1 86 ? -14.821 1.226 7.642 1.00 89.94 86 ARG A O 1
ATOM 665 N N . LEU A 1 87 ? -14.851 1.744 9.835 1.00 89.56 87 LEU A N 1
ATOM 666 C CA . LEU A 1 87 ? -13.607 2.510 9.843 1.00 89.56 87 LEU A CA 1
ATOM 667 C C . LEU A 1 87 ? -12.409 1.638 9.430 1.00 89.56 87 LEU A C 1
ATOM 669 O O . LEU A 1 87 ? -11.656 2.010 8.534 1.00 89.56 87 LEU A O 1
ATOM 673 N N . THR A 1 88 ? -12.267 0.440 10.008 1.00 91.31 88 THR A N 1
ATOM 674 C CA . THR A 1 88 ? -11.223 -0.531 9.646 1.00 91.31 88 THR A CA 1
ATOM 675 C C . THR A 1 88 ? -11.313 -0.919 8.171 1.00 91.31 88 THR A C 1
ATOM 677 O O . THR A 1 88 ? -10.290 -0.977 7.495 1.00 91.31 88 THR A O 1
ATOM 680 N N . ARG A 1 89 ? -12.524 -1.144 7.634 1.00 91.75 89 ARG A N 1
ATOM 681 C CA . 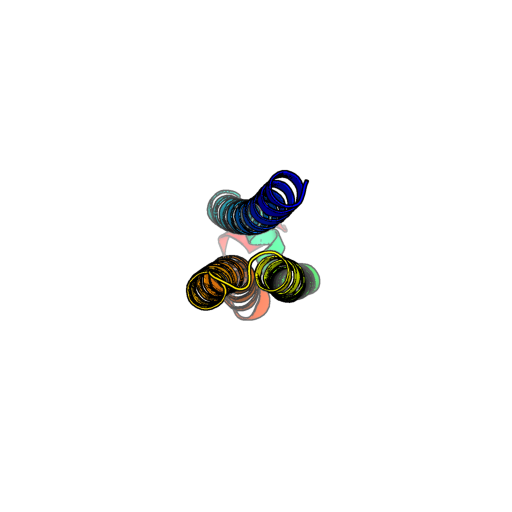ARG A 1 89 ? -12.715 -1.408 6.197 1.00 91.75 89 ARG A CA 1
ATOM 682 C C . ARG A 1 89 ? -12.250 -0.235 5.338 1.00 91.75 89 ARG A C 1
ATOM 684 O O . ARG A 1 89 ? -11.525 -0.469 4.380 1.00 91.75 89 ARG A O 1
ATOM 691 N N . GLY A 1 90 ? -12.605 0.998 5.698 1.00 92.88 90 GLY A N 1
ATOM 692 C CA . GLY A 1 90 ? -12.128 2.195 4.998 1.00 92.88 90 GLY A CA 1
ATOM 693 C C . GLY A 1 90 ? -10.600 2.277 4.977 1.00 92.88 90 GLY A C 1
ATOM 694 O O . GLY A 1 90 ? -10.002 2.445 3.920 1.00 92.88 90 GLY A O 1
ATOM 695 N N . LYS A 1 91 ? -9.953 2.040 6.123 1.00 93.25 91 LYS A N 1
ATOM 696 C CA . LYS A 1 91 ? -8.486 2.011 6.229 1.00 93.25 91 LYS A CA 1
ATOM 697 C C . LYS A 1 91 ? -7.849 0.914 5.368 1.00 93.25 91 LYS A C 1
ATOM 699 O O . LYS A 1 91 ? -6.840 1.166 4.722 1.00 93.25 91 LYS A O 1
ATOM 704 N N . ILE A 1 92 ? -8.456 -0.273 5.300 1.00 93.94 92 ILE A N 1
ATOM 705 C CA . ILE A 1 92 ? -8.015 -1.359 4.405 1.00 93.94 92 ILE A CA 1
ATOM 706 C C . ILE A 1 92 ? -8.091 -0.927 2.939 1.00 93.94 92 ILE A C 1
ATOM 708 O O . ILE A 1 92 ? -7.156 -1.192 2.192 1.00 93.94 92 ILE A O 1
ATOM 712 N N . VAL A 1 93 ? -9.169 -0.251 2.523 1.00 94.94 93 VAL A N 1
ATOM 713 C CA . VAL A 1 93 ? -9.294 0.257 1.147 1.00 94.94 93 VAL A CA 1
ATOM 714 C C . VAL A 1 93 ? -8.179 1.254 0.838 1.00 94.94 93 VAL A C 1
ATOM 716 O O . VAL A 1 93 ? -7.557 1.143 -0.212 1.00 94.94 93 VAL A O 1
ATOM 719 N N . VAL A 1 94 ? -7.869 2.172 1.759 1.00 93.44 94 VAL A N 1
ATOM 720 C CA . VAL A 1 94 ? -6.751 3.117 1.588 1.00 93.44 94 VAL A CA 1
ATOM 721 C C . VAL A 1 94 ? -5.424 2.370 1.435 1.00 93.44 94 VAL A C 1
ATOM 723 O O . VAL A 1 94 ? -4.685 2.630 0.493 1.00 93.44 94 VAL A O 1
ATOM 726 N N . VAL A 1 95 ? -5.137 1.399 2.307 1.00 93.69 95 VAL A N 1
ATOM 727 C CA . VAL A 1 95 ? -3.915 0.581 2.213 1.00 93.69 95 VAL A CA 1
ATOM 728 C C . VAL A 1 95 ? -3.828 -0.155 0.878 1.00 93.69 95 VAL A C 1
ATOM 730 O O . VAL A 1 95 ? -2.763 -0.186 0.271 1.00 93.69 95 VAL A O 1
ATOM 733 N N . LEU A 1 96 ? -4.935 -0.727 0.404 1.00 92.31 96 LEU A N 1
ATOM 734 C CA . LEU A 1 96 ? -4.971 -1.412 -0.885 1.00 92.31 96 LEU A CA 1
ATOM 735 C C . LEU A 1 96 ? -4.733 -0.447 -2.042 1.00 92.31 96 LEU A C 1
ATOM 737 O O . LEU A 1 96 ? -3.916 -0.749 -2.901 1.00 92.31 96 LEU A O 1
ATOM 741 N N . LEU A 1 97 ? -5.390 0.714 -2.059 1.00 92.38 97 LEU A N 1
ATOM 742 C CA . LEU A 1 97 ? -5.200 1.708 -3.114 1.00 92.38 97 LEU A CA 1
ATOM 743 C C . LEU A 1 97 ? -3.743 2.172 -3.176 1.00 92.38 97 LEU A C 1
ATOM 745 O O . LEU A 1 97 ? -3.122 2.085 -4.228 1.00 92.38 97 LEU A O 1
ATOM 749 N N . PHE A 1 98 ? -3.171 2.600 -2.052 1.00 91.56 98 PHE A N 1
ATOM 750 C CA . PHE A 1 98 ? -1.819 3.164 -2.032 1.00 91.56 98 PHE A CA 1
ATOM 751 C C . PHE A 1 98 ? -0.700 2.117 -2.025 1.00 91.56 98 PHE A C 1
ATOM 753 O O . PHE A 1 98 ? 0.426 2.448 -2.375 1.00 91.56 98 PHE A O 1
ATOM 760 N N . GLY A 1 99 ? -0.990 0.867 -1.661 1.00 88.88 99 GLY A N 1
ATOM 761 C CA . GLY A 1 99 ? -0.043 -0.244 -1.755 1.00 88.88 99 GLY A CA 1
ATOM 762 C C . GLY A 1 99 ? -0.045 -0.924 -3.127 1.00 88.88 99 GLY A C 1
ATOM 763 O O . GLY A 1 99 ? 1.016 -1.249 -3.648 1.00 88.88 99 GLY A O 1
ATOM 764 N N . LEU A 1 100 ? -1.216 -1.114 -3.747 1.00 90.31 100 LEU A N 1
ATOM 765 C CA . LEU A 1 100 ? -1.327 -1.784 -5.050 1.00 90.31 100 LEU A CA 1
ATOM 766 C C . LEU A 1 100 ? -1.075 -0.849 -6.227 1.00 90.31 100 LEU A C 1
ATOM 768 O O . LEU A 1 100 ? -0.568 -1.302 -7.247 1.00 90.31 100 LEU A O 1
ATOM 772 N N . PHE A 1 101 ? -1.422 0.434 -6.121 1.00 89.25 101 PHE A N 1
ATOM 773 C CA . PHE A 1 101 ? -1.241 1.365 -7.233 1.00 89.25 101 PHE A CA 1
ATOM 774 C C . PHE A 1 101 ? 0.233 1.503 -7.660 1.00 89.25 101 PHE A C 1
ATOM 776 O O . PHE A 1 101 ? 0.499 1.352 -8.853 1.00 89.25 101 PHE A O 1
ATOM 783 N N . PRO A 1 102 ? 1.209 1.667 -6.740 1.00 88.12 102 PRO A N 1
ATOM 784 C CA . PRO A 1 102 ? 2.627 1.571 -7.075 1.00 88.12 102 PRO 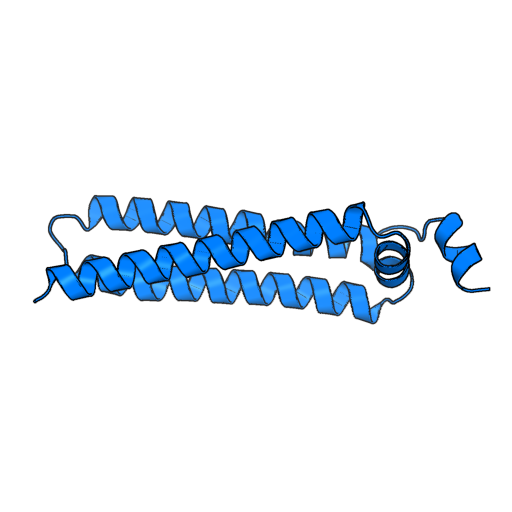A CA 1
ATOM 785 C C . PRO A 1 102 ? 2.991 0.240 -7.732 1.00 88.12 102 PRO A C 1
ATOM 787 O O . PRO A 1 102 ? 3.617 0.257 -8.781 1.00 88.12 102 PRO A O 1
ATOM 790 N N . ALA A 1 103 ? 2.538 -0.897 -7.185 1.00 88.88 103 ALA A N 1
ATOM 791 C CA . ALA A 1 103 ? 2.825 -2.217 -7.754 1.00 88.88 103 ALA A CA 1
ATOM 792 C C . ALA A 1 103 ? 2.356 -2.334 -9.213 1.00 88.88 103 ALA A C 1
ATOM 794 O O . ALA A 1 103 ? 3.095 -2.803 -10.074 1.00 88.88 103 ALA A O 1
ATOM 795 N N . LEU A 1 104 ? 1.131 -1.879 -9.492 1.00 89.06 104 LEU A N 1
ATOM 796 C CA . LEU A 1 104 ? 0.549 -1.896 -10.832 1.00 89.06 104 LEU A CA 1
ATOM 797 C C . LEU A 1 104 ? 1.292 -0.956 -11.780 1.00 89.06 104 LEU A C 1
ATOM 799 O O . LEU A 1 104 ? 1.572 -1.345 -12.909 1.00 89.06 104 LEU A O 1
ATOM 803 N N . LEU A 1 105 ? 1.642 0.252 -11.330 1.00 86.75 105 LEU A N 1
ATOM 804 C CA . LEU A 1 105 ? 2.444 1.179 -12.127 1.00 86.75 105 LEU A CA 1
ATOM 805 C C . LEU A 1 105 ? 3.807 0.574 -12.470 1.00 86.75 105 LEU A C 1
ATOM 807 O O . LEU A 1 105 ? 4.178 0.530 -13.640 1.00 86.75 105 LEU A O 1
ATOM 811 N N . THR A 1 106 ? 4.534 0.064 -11.476 1.00 87.06 106 THR A N 1
ATOM 812 C CA . THR A 1 106 ? 5.850 -0.543 -11.690 1.00 87.06 106 THR A CA 1
ATOM 813 C C . THR A 1 106 ? 5.772 -1.739 -12.629 1.00 87.06 106 THR A C 1
ATOM 815 O O . THR A 1 106 ? 6.625 -1.881 -13.497 1.00 87.06 106 THR A O 1
ATOM 818 N N . PHE A 1 107 ? 4.745 -2.578 -12.504 1.00 86.12 107 PHE A N 1
ATOM 819 C CA . PHE A 1 107 ? 4.587 -3.747 -13.359 1.00 86.12 107 PHE A CA 1
ATOM 820 C C . PHE A 1 107 ? 4.216 -3.362 -14.798 1.00 86.12 107 PHE A C 1
ATOM 822 O O . PHE A 1 107 ? 4.876 -3.781 -15.749 1.00 86.12 107 PHE A O 1
ATOM 829 N N . CYS A 1 108 ? 3.196 -2.519 -14.977 1.00 86.62 108 CYS A N 1
ATOM 830 C CA . CYS A 1 108 ? 2.732 -2.109 -16.302 1.00 86.62 108 CYS A CA 1
ATOM 831 C C . CYS A 1 108 ? 3.799 -1.329 -17.074 1.00 86.62 108 CYS A C 1
ATOM 833 O O . CYS A 1 108 ? 3.973 -1.565 -18.265 1.00 86.62 108 CYS A O 1
ATOM 835 N N . TYR A 1 109 ? 4.517 -0.420 -16.414 1.00 82.50 109 TYR A N 1
ATOM 836 C CA . TYR A 1 109 ? 5.537 0.386 -17.079 1.00 82.50 109 TYR A CA 1
ATOM 837 C C . TYR A 1 109 ? 6.901 -0.308 -17.090 1.00 82.50 109 TYR A C 1
ATOM 839 O O . TYR A 1 109 ? 7.518 -0.397 -18.143 1.00 82.50 109 TYR A O 1
ATOM 847 N N . GLY A 1 110 ? 7.355 -0.851 -15.962 1.00 79.06 110 GLY A N 1
ATOM 848 C CA . GLY A 1 110 ? 8.689 -1.441 -15.834 1.00 79.06 110 GLY A CA 1
ATOM 849 C C . GLY A 1 110 ? 8.843 -2.849 -16.411 1.00 79.06 110 GLY A C 1
ATOM 850 O O . GLY A 1 110 ? 9.928 -3.184 -16.871 1.00 79.06 110 GLY A O 1
ATOM 851 N N . VAL A 1 111 ? 7.789 -3.677 -16.402 1.00 79.88 111 VAL A N 1
ATOM 852 C CA . VAL A 1 111 ? 7.859 -5.071 -16.893 1.00 79.88 111 VAL A CA 1
ATOM 853 C C . VAL A 1 111 ? 7.222 -5.219 -18.274 1.00 79.88 111 VAL A C 1
ATOM 855 O O . VAL A 1 111 ? 7.808 -5.842 -19.156 1.00 79.88 111 VAL A O 1
ATOM 858 N N . LEU A 1 112 ? 6.022 -4.663 -18.469 1.00 82.56 112 LEU A N 1
ATOM 859 C CA . LEU A 1 112 ? 5.272 -4.798 -19.727 1.00 82.56 112 LEU A CA 1
ATOM 860 C C . LEU A 1 112 ? 5.521 -3.653 -20.721 1.00 82.56 112 LEU A C 1
ATOM 862 O O . LEU A 1 112 ? 5.230 -3.798 -21.909 1.00 82.56 112 LEU A O 1
ATOM 866 N N . GLY A 1 113 ? 6.014 -2.510 -20.245 1.00 78.75 113 GLY A N 1
ATOM 867 C CA . GLY A 1 113 ? 6.201 -1.310 -21.048 1.00 78.75 113 GLY A CA 1
ATOM 868 C C . GLY A 1 113 ? 7.444 -1.381 -21.930 1.00 78.75 113 GLY A C 1
ATOM 869 O O . GLY A 1 113 ? 8.474 -1.939 -21.554 1.00 78.75 113 GLY A O 1
ATOM 870 N N . ALA A 1 114 ? 7.365 -0.769 -23.112 1.00 74.62 114 ALA A N 1
ATOM 871 C CA . ALA A 1 114 ? 8.537 -0.586 -23.958 1.00 74.62 114 ALA A CA 1
ATOM 872 C C . ALA A 1 114 ? 9.546 0.359 -23.286 1.00 74.62 114 ALA A C 1
ATOM 874 O O . ALA A 1 114 ? 9.162 1.351 -22.662 1.00 74.62 114 ALA A O 1
ATOM 875 N N . VAL A 1 115 ? 10.838 0.071 -23.453 1.00 78.06 115 VAL A N 1
ATOM 876 C CA . VAL A 1 115 ? 11.913 0.941 -22.965 1.00 78.06 115 VAL A CA 1
ATOM 877 C C . VAL A 1 115 ? 11.875 2.263 -23.746 1.00 78.06 115 VAL A C 1
ATOM 879 O O . VAL A 1 115 ? 11.944 2.236 -24.978 1.00 78.06 115 VAL A O 1
ATOM 882 N N . PRO A 1 116 ? 11.777 3.425 -23.076 1.00 77.62 116 PRO A N 1
ATOM 883 C CA . PRO A 1 116 ? 11.805 4.714 -23.758 1.00 77.62 116 PRO A CA 1
ATOM 884 C C . PRO A 1 116 ? 13.139 4.951 -24.481 1.00 77.62 116 PRO A C 1
ATOM 886 O O . PRO A 1 116 ? 14.203 4.665 -23.933 1.00 77.62 116 PRO A O 1
ATOM 889 N N . ALA A 1 117 ? 13.108 5.564 -25.669 1.00 74.75 117 ALA A N 1
ATOM 890 C CA . ALA A 1 117 ? 14.314 5.824 -26.470 1.00 74.75 117 ALA A CA 1
ATOM 891 C C . ALA A 1 117 ? 15.366 6.703 -25.754 1.00 74.75 117 ALA A C 1
ATOM 893 O O . ALA A 1 117 ? 16.565 6.560 -25.990 1.00 74.75 117 ALA A O 1
ATOM 894 N N . PHE A 1 118 ? 14.943 7.579 -24.836 1.00 77.25 118 PHE A N 1
ATOM 895 C CA . PHE A 1 118 ? 15.870 8.382 -24.028 1.00 77.25 118 PHE A CA 1
ATOM 896 C C . PHE A 1 118 ? 16.618 7.552 -22.966 1.00 77.25 118 PHE A C 1
ATOM 898 O O . PHE A 1 118 ? 17.687 7.952 -22.512 1.00 77.25 118 PHE A O 1
ATOM 905 N N . CYS A 1 119 ? 16.084 6.391 -22.569 1.00 77.75 119 CYS A N 1
ATOM 906 C CA . CYS A 1 119 ? 16.742 5.496 -21.619 1.00 77.75 119 CYS A CA 1
ATOM 907 C C . CYS A 1 119 ? 17.839 4.660 -22.281 1.00 77.75 119 CYS A C 1
ATOM 909 O O . CYS A 1 119 ? 18.830 4.345 -21.632 1.00 77.75 119 CYS A O 1
ATOM 911 N N . SER A 1 120 ? 17.717 4.347 -23.576 1.00 67.38 120 SER A N 1
ATOM 912 C CA . SER A 1 120 ? 18.775 3.643 -24.315 1.00 67.38 120 SER A CA 1
ATOM 913 C C . SER A 1 120 ? 20.057 4.466 -24.477 1.00 67.38 120 SER A C 1
ATOM 915 O O . SER A 1 120 ? 21.135 3.886 -24.496 1.00 67.38 120 SER A O 1
ATOM 917 N N . SER A 1 121 ? 19.965 5.799 -24.530 1.00 65.25 121 SER A N 1
ATOM 918 C CA . SER A 1 121 ? 21.131 6.697 -24.615 1.00 65.25 121 SER A CA 1
ATOM 919 C C . SER A 1 121 ? 21.845 6.942 -23.280 1.00 65.25 121 SER A C 1
ATOM 921 O O . SER A 1 121 ? 22.899 7.561 -23.262 1.00 65.25 121 SER A O 1
ATOM 923 N N . LEU A 1 122 ? 21.264 6.506 -22.157 1.00 60.50 122 LEU A N 1
ATOM 924 C CA . LEU A 1 122 ? 21.861 6.613 -20.816 1.00 60.50 122 LEU A CA 1
ATOM 925 C C . LEU A 1 122 ? 22.692 5.374 -20.433 1.00 60.50 122 LEU A C 1
ATOM 927 O O . LEU A 1 122 ? 23.361 5.387 -19.404 1.00 60.50 122 LEU A O 1
ATOM 931 N N . VAL A 1 123 ? 22.612 4.303 -21.231 1.00 55.06 123 VAL A N 1
ATOM 932 C CA . VAL A 1 123 ? 23.275 3.005 -20.993 1.00 55.06 123 VAL A CA 1
ATOM 933 C C . VAL A 1 123 ? 24.472 2.790 -21.942 1.00 55.06 123 VAL A C 1
ATOM 935 O O . VAL A 1 123 ? 25.224 1.834 -21.764 1.00 55.06 123 VAL A O 1
ATOM 938 N N . SER A 1 124 ? 24.664 3.675 -22.930 1.00 49.91 124 SER A N 1
ATOM 939 C CA . SER A 1 124 ? 25.823 3.725 -23.840 1.00 49.91 124 SER A CA 1
ATOM 940 C C . SER A 1 124 ? 26.938 4.605 -23.292 1.00 49.91 124 SER A C 1
ATOM 942 O O . SER A 1 124 ? 28.107 4.176 -23.360 1.00 49.91 124 SER A O 1
#

Radius of gyration: 18.71 Å; chains: 1; bounding box: 46×21×58 Å

Sequence (124 aa):
MDTLIFNKVGNYINALVAFIVLQGLAYAFYFGSNTVFNCAVHVSKYLAETLSALFLLVALLGVYGVRALGRIEATLAPEYAGILRRLTRGKIVVVLLFGLFPALLTFCYGVLGAVPAFCSSLVS

Secondary structure (DSSP, 8-state):
-HHHHHHHHHHHHHHHHHHHHHHHHHHHHHHHH-HHHHHHHHH-HHHHHHHHHHHHHHHHHHHHHHHHHHHHHHHH-GGGHHHHHHHHHHHHHHHHHHHHHHHHHIIIIIISSPPPHHHHTT--

Foldseek 3Di:
DLVVVLVVLVVVLVVLLVVLLVVLVVLVCCCVPPPQVVLCLQPPQVVLVVQLVVLVVSLVVSLVSLVVSLVVNCVSCVVCNVVSVVVSVVSNVSSCCSSNVSSCCSCCPRNVNDRDPVSVVVVD

pLDDT: mean 86.12, std 8.24, range [49.91, 94.94]